Protein AF-A0A6L7X9T2-F1 (afdb_monomer_lite)

Foldseek 3Di:
DPPDWFEAEDEDVVEDAPPCQVVVVVVVVPTQAYEYEHAPVCPPVNCVRPVPRPVVCVVVVRYHYDHVPVVCDPVNVVVVVVVVVCCVVVCVCVPPDPPDDDDPRDDPDDPPPPDDDD

Sequence (118 aa):
MHDRPDVAYYYPAPYWGEYDSGWVKSLLLFFDQLSILLPGYMYGRHAAADPSMVIPLEERGLLKILEPNDWIDEETAERLAEVIVELLTSGAFDDLTEDVHFQELSPAAGSDTGLTWT

Secondary structure (DSSP, 8-state):
--SS--EEEE--SSS--TTHHHHHHHHTTT-SEEEEE--GGGTTHHHHH-HHHHHHHHHTT-EEEE-HHHH--HHHHHHHHHHHHHHHHTTTTTT--TT---------S---------

pLDDT: mean 76.43, std 16.64, range [35.78, 95.44]

Radius of gyration: 18.97 Å; chains: 1; bounding box: 36×53×48 Å

Structure (mmCIF, N/CA/C/O backbone):
data_AF-A0A6L7X9T2-F1
#
_entry.id   AF-A0A6L7X9T2-F1
#
loop_
_atom_site.group_PDB
_atom_site.id
_atom_site.type_symbol
_atom_site.label_atom_id
_atom_site.label_alt_id
_atom_site.label_comp_id
_atom_site.label_asym_id
_atom_site.label_entity_id
_atom_site.label_seq_id
_atom_site.pdbx_PDB_ins_code
_atom_site.Cartn_x
_atom_site.Cartn_y
_atom_site.Cartn_z
_atom_site.occupancy
_atom_site.B_iso_or_equiv
_atom_site.auth_seq_id
_atom_site.auth_comp_id
_atom_site.auth_asym_id
_atom_site.auth_atom_id
_atom_site.pdbx_PDB_model_num
ATOM 1 N N . MET A 1 1 ? -8.066 -18.765 -19.617 1.00 44.25 1 MET A N 1
ATOM 2 C CA . MET A 1 1 ? -7.542 -17.399 -19.784 1.00 44.25 1 MET A CA 1
ATOM 3 C C . MET A 1 1 ? -8.181 -16.593 -18.671 1.00 44.25 1 MET A C 1
ATOM 5 O O . MET A 1 1 ? -9.383 -16.379 -18.743 1.00 44.25 1 MET A O 1
ATOM 9 N N . HIS A 1 2 ? -7.452 -16.332 -17.581 1.00 52.28 2 HIS A N 1
ATOM 10 C CA . HIS A 1 2 ? -7.945 -15.409 -16.559 1.00 52.28 2 HIS A CA 1
ATOM 11 C C . HIS A 1 2 ? -7.934 -14.019 -17.198 1.00 52.28 2 HIS A C 1
ATOM 13 O O . HIS A 1 2 ? -6.917 -13.587 -17.729 1.00 52.28 2 HIS A O 1
ATOM 19 N N . ASP A 1 3 ? -9.104 -13.389 -17.257 1.00 73.38 3 ASP A N 1
ATOM 20 C CA . ASP A 1 3 ? -9.340 -12.123 -17.968 1.00 73.38 3 ASP A CA 1
ATOM 21 C C . ASP A 1 3 ? -8.784 -10.906 -17.193 1.00 73.38 3 AS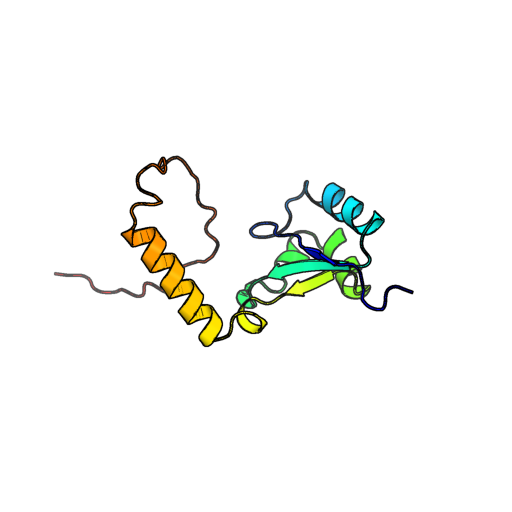P A C 1
ATOM 23 O O . ASP A 1 3 ? -8.879 -9.760 -17.625 1.00 73.38 3 ASP A O 1
ATOM 27 N N . ARG A 1 4 ? -8.186 -11.150 -16.019 1.00 77.88 4 ARG A N 1
ATOM 28 C CA . ARG A 1 4 ? -7.531 -10.167 -15.153 1.00 77.88 4 ARG A CA 1
ATOM 29 C C . ARG A 1 4 ? -6.278 -10.791 -14.527 1.00 77.88 4 ARG A C 1
ATOM 31 O O . ARG A 1 4 ? -6.331 -11.980 -14.225 1.00 77.88 4 ARG A O 1
ATOM 38 N N . PRO A 1 5 ? -5.189 -10.019 -14.342 1.00 83.00 5 PRO A N 1
ATOM 39 C CA . PRO A 1 5 ? -3.998 -10.509 -13.657 1.00 83.00 5 PRO A CA 1
ATOM 40 C C . PRO A 1 5 ? -4.336 -10.851 -12.205 1.00 83.00 5 PRO A C 1
ATOM 42 O O . PRO A 1 5 ? -5.023 -10.071 -11.537 1.00 83.00 5 PRO A O 1
ATOM 45 N N . ASP A 1 6 ? -3.839 -11.984 -11.717 1.00 89.25 6 ASP A N 1
ATOM 46 C CA . ASP A 1 6 ? -3.946 -12.336 -10.302 1.00 89.25 6 ASP A CA 1
ATOM 47 C C . ASP A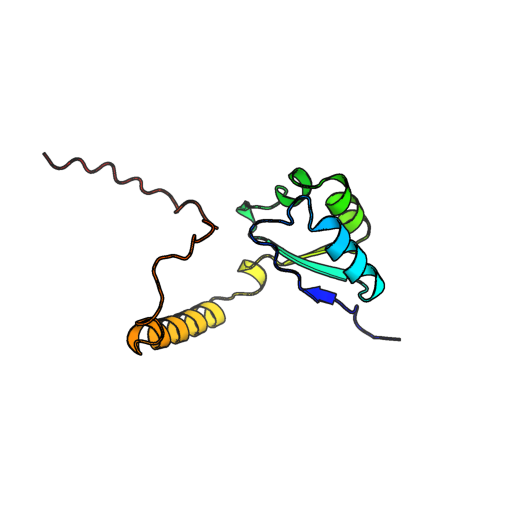 1 6 ? -2.903 -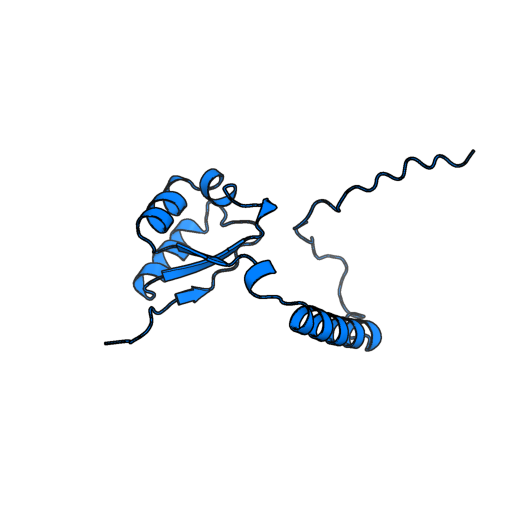11.531 -9.514 1.00 89.25 6 ASP A C 1
ATOM 49 O O . ASP A 1 6 ? -1.696 -11.668 -9.727 1.00 89.25 6 ASP A O 1
ATOM 53 N N . VAL A 1 7 ? -3.372 -10.654 -8.617 1.00 89.94 7 VAL A N 1
ATOM 54 C CA . VAL A 1 7 ? -2.529 -9.686 -7.894 1.00 89.94 7 VAL A CA 1
ATOM 55 C C . VAL A 1 7 ? -2.438 -10.034 -6.410 1.00 89.94 7 VAL A C 1
ATOM 57 O O . VAL A 1 7 ? -3.456 -10.116 -5.721 1.00 89.94 7 VAL A O 1
ATOM 60 N N . ALA A 1 8 ? -1.217 -10.168 -5.895 1.00 89.12 8 ALA A N 1
ATOM 61 C CA . ALA A 1 8 ? -0.963 -10.246 -4.460 1.00 89.12 8 ALA A CA 1
ATOM 62 C C . ALA A 1 8 ? -0.895 -8.847 -3.837 1.00 89.12 8 ALA A C 1
ATOM 64 O O . ALA A 1 8 ? -0.075 -8.021 -4.235 1.00 89.12 8 ALA A O 1
ATOM 65 N N . TYR A 1 9 ? -1.703 -8.598 -2.807 1.00 85.06 9 TYR A N 1
ATOM 66 C CA . TYR A 1 9 ? -1.616 -7.383 -1.999 1.00 85.06 9 TYR A CA 1
ATOM 67 C C . TYR A 1 9 ? -0.626 -7.593 -0.857 1.00 85.06 9 TYR A C 1
ATOM 69 O O . TYR A 1 9 ? -0.817 -8.470 -0.014 1.00 85.06 9 TYR A O 1
ATOM 77 N N . TYR A 1 10 ? 0.432 -6.788 -0.828 1.00 81.75 10 TYR A N 1
ATOM 78 C CA . TYR A 1 10 ? 1.463 -6.847 0.197 1.00 81.75 10 TYR A CA 1
ATOM 79 C C . TYR A 1 10 ? 1.648 -5.465 0.823 1.00 81.75 10 TYR A C 1
ATOM 81 O O . TYR A 1 10 ? 1.883 -4.484 0.120 1.00 81.75 10 TYR A O 1
ATOM 89 N N . TYR A 1 11 ? 1.528 -5.387 2.150 1.00 74.69 11 TYR A N 1
ATOM 90 C CA . TYR A 1 11 ? 1.674 -4.143 2.907 1.00 74.69 11 TYR A CA 1
ATOM 91 C C . TYR A 1 11 ? 2.897 -4.212 3.830 1.00 74.69 11 TYR A C 1
ATOM 93 O O . TYR A 1 11 ? 2.763 -4.566 5.003 1.00 74.69 11 TYR A O 1
ATOM 101 N N . PRO A 1 12 ? 4.104 -3.920 3.318 1.00 68.50 12 PRO A N 1
ATOM 102 C CA . PRO A 1 12 ? 5.283 -3.807 4.152 1.00 68.50 12 PRO A CA 1
ATOM 103 C C . PRO A 1 12 ? 5.361 -2.384 4.705 1.00 68.50 12 PRO A C 1
ATOM 105 O O . PRO A 1 12 ? 5.629 -1.433 3.975 1.00 68.50 12 PRO A O 1
ATOM 108 N N . ALA A 1 13 ? 5.092 -2.207 5.991 1.00 62.88 13 ALA A N 1
ATOM 109 C CA . ALA A 1 13 ? 5.220 -0.900 6.617 1.00 62.88 13 ALA A CA 1
ATOM 110 C C . ALA A 1 13 ? 6.696 -0.614 6.973 1.00 62.88 13 ALA A C 1
ATOM 112 O O . ALA A 1 13 ? 7.293 -1.406 7.702 1.00 62.88 13 ALA A O 1
ATOM 113 N N . PRO A 1 14 ? 7.300 0.520 6.549 1.00 59.12 14 PRO A N 1
ATOM 114 C CA . PRO A 1 14 ? 6.912 1.452 5.475 1.00 59.12 14 PRO A CA 1
ATOM 115 C C . PRO A 1 14 ? 7.407 1.036 4.068 1.00 59.12 14 PRO A C 1
ATOM 117 O O . PRO A 1 14 ? 7.030 1.652 3.074 1.00 59.12 14 PRO A O 1
ATOM 120 N N . TYR A 1 15 ? 8.292 0.042 3.989 1.00 65.62 15 TYR A N 1
ATOM 121 C CA . TYR A 1 15 ? 8.751 -0.665 2.788 1.00 65.62 15 TYR A CA 1
ATOM 122 C C . TYR A 1 15 ? 9.274 -2.039 3.227 1.00 65.62 15 TYR A C 1
ATOM 124 O O . TYR A 1 15 ? 9.484 -2.262 4.420 1.00 65.62 15 TYR A O 1
ATOM 132 N N . TRP A 1 16 ? 9.465 -2.974 2.291 1.00 73.38 16 TRP A N 1
ATOM 133 C CA . TRP A 1 16 ? 10.024 -4.297 2.603 1.00 73.38 16 TRP A CA 1
ATOM 134 C C . TRP A 1 16 ? 11.409 -4.162 3.241 1.00 73.38 16 TRP A C 1
ATOM 136 O O . TRP A 1 16 ? 12.261 -3.423 2.742 1.00 73.38 16 TRP A O 1
ATOM 146 N N . GLY A 1 17 ? 11.630 -4.868 4.346 1.00 66.38 17 GLY A N 1
ATOM 147 C CA . GLY A 1 17 ? 12.936 -4.981 4.981 1.00 66.38 17 GLY A CA 1
ATOM 148 C C . GLY A 1 17 ? 13.862 -5.924 4.212 1.00 66.38 17 GLY A C 1
ATOM 149 O O . GLY A 1 17 ? 13.434 -6.670 3.331 1.00 66.38 17 GLY A O 1
ATOM 150 N N . GLU A 1 18 ? 15.144 -5.951 4.587 1.00 65.06 18 GLU A N 1
ATOM 151 C CA . GLU A 1 18 ? 16.167 -6.795 3.937 1.00 65.06 18 GLU A CA 1
ATOM 152 C C . GLU A 1 18 ? 15.770 -8.286 3.852 1.00 65.06 18 GLU A C 1
ATOM 154 O O . GLU A 1 18 ? 16.139 -8.994 2.910 1.00 65.06 18 GLU A O 1
ATOM 159 N N . TYR A 1 19 ? 14.970 -8.764 4.809 1.00 67.31 19 TYR A N 1
ATOM 160 C CA . TYR A 1 19 ? 14.545 -10.162 4.915 1.00 67.31 19 TYR A CA 1
ATOM 161 C C . TYR A 1 19 ? 13.264 -10.496 4.139 1.00 67.31 19 TYR A C 1
ATOM 163 O O . TYR A 1 19 ? 12.981 -11.673 3.905 1.00 67.31 19 TYR A O 1
ATOM 171 N N . ASP A 1 20 ? 12.517 -9.494 3.677 1.00 74.81 20 ASP A N 1
ATOM 172 C CA . ASP A 1 20 ? 11.232 -9.704 2.998 1.00 74.81 20 ASP A CA 1
ATOM 173 C C . ASP A 1 20 ? 11.407 -10.122 1.531 1.00 74.81 20 ASP A C 1
ATOM 175 O O . ASP A 1 20 ? 10.502 -10.691 0.920 1.00 74.81 20 ASP A O 1
ATOM 179 N N . SER A 1 21 ? 12.599 -9.923 0.964 1.00 76.06 21 SER A N 1
ATOM 180 C CA . SER A 1 21 ? 12.905 -10.223 -0.440 1.00 76.06 21 SER A CA 1
ATOM 181 C C . SER A 1 21 ? 12.634 -11.678 -0.844 1.00 76.06 21 SER A C 1
ATOM 183 O O . SER A 1 21 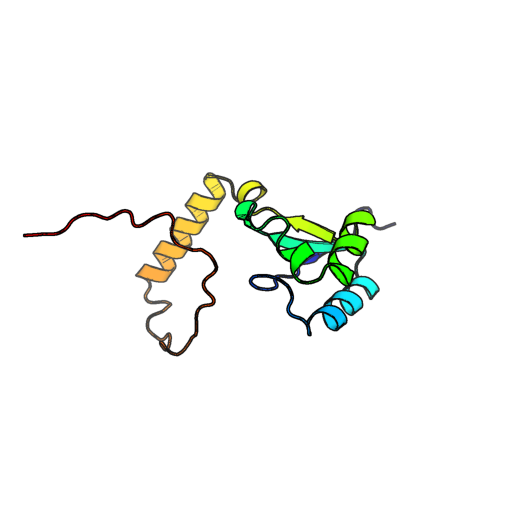? 12.162 -11.942 -1.953 1.00 76.06 21 SER A O 1
ATOM 185 N N . GLY A 1 22 ? 12.901 -12.640 0.044 1.00 79.81 22 GLY A N 1
ATOM 186 C CA . GLY A 1 22 ? 12.617 -14.058 -0.199 1.00 79.81 22 GLY A CA 1
ATOM 187 C C . GLY A 1 22 ? 11.119 -14.369 -0.193 1.00 79.81 22 GLY A C 1
ATOM 188 O O . GLY A 1 22 ? 10.631 -15.134 -1.030 1.00 79.81 22 GLY A O 1
ATOM 189 N N . TRP A 1 23 ? 10.382 -13.732 0.715 1.00 81.75 23 TRP A N 1
ATOM 190 C CA . TRP A 1 23 ? 8.932 -13.863 0.807 1.00 81.75 23 TRP A CA 1
ATOM 191 C C . TRP A 1 23 ? 8.242 -13.273 -0.427 1.00 81.75 23 TRP A C 1
ATOM 193 O O . TRP A 1 23 ? 7.451 -13.949 -1.081 1.00 81.75 23 TRP A O 1
ATOM 203 N N . VAL A 1 24 ? 8.635 -12.063 -0.826 1.00 83.38 24 VAL A N 1
ATOM 204 C CA . VAL A 1 24 ? 8.113 -11.371 -2.013 1.00 83.38 24 VAL A CA 1
ATOM 205 C C . VAL A 1 24 ? 8.333 -12.184 -3.287 1.00 83.38 24 VAL A C 1
ATOM 207 O O . VAL A 1 24 ? 7.412 -12.363 -4.083 1.00 83.38 24 VAL A O 1
ATOM 210 N N . LYS A 1 25 ? 9.532 -12.748 -3.470 1.00 83.56 25 LYS A N 1
ATOM 211 C CA . LYS A 1 25 ? 9.826 -13.628 -4.614 1.00 83.56 25 LYS A CA 1
ATOM 212 C C . LYS A 1 25 ? 8.957 -14.881 -4.630 1.00 83.56 25 LYS A C 1
ATOM 214 O O . LYS A 1 25 ? 8.613 -15.358 -5.705 1.00 83.56 25 LYS A O 1
ATOM 219 N N . SER A 1 26 ? 8.596 -15.402 -3.459 1.00 87.31 26 SER A N 1
ATOM 220 C CA . SER A 1 26 ? 7.721 -16.570 -3.357 1.00 87.31 26 SER A CA 1
ATOM 221 C C . SER A 1 26 ? 6.296 -16.248 -3.812 1.00 87.31 26 SER A C 1
ATOM 223 O O . SER A 1 26 ? 5.669 -17.091 -4.445 1.00 87.31 26 SER A O 1
ATOM 225 N N . LEU A 1 27 ? 5.804 -15.025 -3.576 1.00 87.25 27 LEU A N 1
ATOM 226 C CA . LEU A 1 27 ? 4.495 -14.580 -4.074 1.00 87.25 27 LEU A CA 1
ATOM 227 C C . LEU A 1 27 ? 4.444 -14.567 -5.609 1.00 87.25 27 LEU A C 1
ATOM 229 O O . LEU A 1 27 ? 3.466 -15.024 -6.191 1.00 87.25 27 LEU A O 1
ATOM 233 N N . LEU A 1 28 ? 5.524 -14.158 -6.281 1.00 87.00 28 LEU A N 1
ATOM 234 C CA . LEU A 1 28 ? 5.602 -14.145 -7.752 1.00 87.00 28 LEU A CA 1
ATOM 235 C C . LEU A 1 28 ? 5.523 -15.540 -8.401 1.00 87.00 28 LEU A C 1
ATOM 237 O O . LEU A 1 28 ? 5.388 -15.642 -9.615 1.00 87.00 28 LEU A O 1
ATOM 241 N N . LEU A 1 29 ? 5.622 -16.622 -7.622 1.00 88.75 29 LEU A N 1
ATOM 242 C CA . LEU A 1 29 ? 5.394 -17.982 -8.125 1.00 88.75 29 LEU A CA 1
ATOM 243 C C . LEU A 1 29 ? 3.903 -18.308 -8.288 1.00 88.75 29 LEU A C 1
ATOM 245 O O . LEU A 1 29 ? 3.566 -19.262 -8.987 1.00 88.75 29 LEU A O 1
ATOM 249 N N . PHE A 1 30 ? 3.030 -17.549 -7.624 1.00 89.62 30 PHE A N 1
ATOM 250 C CA . PHE A 1 30 ? 1.588 -17.796 -7.563 1.00 89.62 30 PHE A CA 1
ATOM 251 C C . PHE A 1 30 ? 0.754 -16.670 -8.172 1.00 89.62 30 PHE A C 1
ATOM 253 O O . PHE A 1 30 ? -0.398 -16.910 -8.521 1.00 89.62 30 PHE A O 1
ATOM 260 N N . PHE A 1 31 ? 1.319 -15.469 -8.288 1.00 91.69 31 PHE A N 1
ATOM 261 C CA . PHE A 1 31 ? 0.623 -14.272 -8.746 1.00 91.69 31 PHE A CA 1
ATOM 262 C C . PHE A 1 31 ? 1.336 -13.653 -9.945 1.00 91.69 31 PHE A C 1
ATOM 264 O O . PHE A 1 31 ? 2.566 -13.629 -10.006 1.00 91.69 31 PHE A O 1
ATOM 271 N N . ASP A 1 32 ? 0.551 -13.101 -10.866 1.00 90.94 32 ASP A N 1
ATOM 272 C CA . ASP A 1 32 ? 1.061 -12.392 -12.041 1.00 90.94 32 ASP A CA 1
ATOM 273 C C . ASP A 1 32 ? 1.674 -11.041 -11.656 1.00 90.94 32 ASP A C 1
ATOM 275 O O . ASP A 1 32 ? 2.561 -10.532 -12.341 1.00 90.94 32 ASP A O 1
ATOM 279 N N . GLN A 1 33 ? 1.178 -10.437 -10.571 1.00 91.56 33 GLN A N 1
ATOM 280 C CA . GLN A 1 33 ? 1.615 -9.133 -10.086 1.00 91.56 33 GLN A CA 1
ATOM 281 C C . GLN A 1 33 ? 1.604 -9.067 -8.564 1.00 91.56 33 GLN A C 1
ATOM 283 O O . GLN A 1 33 ? 0.849 -9.750 -7.871 1.00 91.56 33 GLN A O 1
ATOM 288 N N . LEU A 1 34 ? 2.409 -8.153 -8.051 1.00 90.31 34 LEU A N 1
ATOM 289 C CA . LEU A 1 34 ? 2.399 -7.726 -6.671 1.00 90.31 34 LEU A CA 1
ATOM 290 C C . LEU A 1 34 ? 1.952 -6.271 -6.604 1.00 90.31 34 LEU A C 1
ATOM 292 O O . LEU A 1 34 ? 2.412 -5.447 -7.390 1.00 90.31 34 LEU A O 1
ATOM 296 N N . SER A 1 35 ? 1.102 -5.936 -5.641 1.00 89.38 35 SER A N 1
ATOM 297 C CA . SER A 1 35 ? 0.725 -4.559 -5.355 1.00 89.38 35 SER A CA 1
ATOM 298 C C . SER A 1 35 ? 1.104 -4.141 -3.944 1.00 89.38 35 SER A C 1
ATOM 300 O O . SER A 1 35 ? 0.816 -4.869 -2.992 1.00 89.38 35 SER A O 1
ATOM 302 N N . ILE A 1 36 ? 1.696 -2.954 -3.830 1.00 85.75 36 ILE A N 1
ATOM 303 C CA . ILE A 1 36 ? 2.045 -2.313 -2.559 1.00 85.75 36 ILE A CA 1
ATOM 304 C C . ILE A 1 36 ? 1.296 -0.990 -2.417 1.00 85.75 36 ILE A C 1
ATOM 306 O O . ILE A 1 36 ? 1.055 -0.305 -3.410 1.00 85.75 36 ILE A O 1
ATOM 310 N N . LEU A 1 37 ? 0.946 -0.623 -1.185 1.00 84.19 37 LEU A N 1
ATOM 311 C CA . LEU A 1 37 ? 0.392 0.693 -0.880 1.00 84.19 37 LEU A CA 1
ATOM 312 C C . LEU A 1 37 ? 1.542 1.643 -0.537 1.00 84.19 37 LEU A C 1
ATOM 314 O O . LEU A 1 37 ? 2.265 1.398 0.428 1.00 84.19 37 LEU A O 1
ATOM 318 N N . LEU A 1 38 ? 1.709 2.715 -1.309 1.00 82.25 38 LEU A N 1
ATOM 319 C CA . LEU A 1 38 ? 2.772 3.695 -1.086 1.00 82.25 38 LEU A CA 1
ATOM 320 C C . LEU A 1 38 ? 2.217 5.117 -1.245 1.00 82.25 38 LEU A C 1
ATOM 322 O O . LEU A 1 38 ? 1.782 5.476 -2.339 1.00 82.25 38 LEU A O 1
ATOM 326 N N . PRO A 1 39 ? 2.236 5.948 -0.189 1.00 81.75 39 PRO A N 1
ATOM 327 C CA . PRO A 1 39 ? 1.891 7.360 -0.309 1.00 81.75 39 PRO A CA 1
ATOM 328 C C . PRO A 1 39 ? 2.805 8.092 -1.301 1.00 81.75 39 PRO A C 1
ATOM 330 O O . PRO A 1 39 ? 4.015 7.858 -1.301 1.00 81.75 39 PRO A O 1
ATOM 333 N N . GLY A 1 40 ? 2.267 9.039 -2.079 1.00 80.75 40 GLY A N 1
ATOM 334 C CA . GLY A 1 40 ? 3.034 9.763 -3.103 1.00 80.75 40 GLY A CA 1
ATOM 335 C C . GLY A 1 40 ? 4.304 10.448 -2.577 1.00 80.75 40 GLY A C 1
ATOM 336 O O . GLY A 1 40 ? 5.343 10.428 -3.233 1.00 80.75 40 GLY A O 1
ATOM 337 N N . TYR A 1 41 ? 4.295 10.962 -1.340 1.00 79.81 41 TYR A N 1
ATOM 338 C CA . TYR A 1 41 ? 5.484 11.571 -0.715 1.00 79.81 41 TYR A CA 1
ATOM 339 C C . TYR A 1 41 ? 6.617 10.572 -0.401 1.00 79.81 41 TYR A C 1
ATOM 341 O O . TYR A 1 41 ? 7.745 10.981 -0.106 1.00 79.81 41 TYR A O 1
ATOM 349 N N . MET A 1 42 ? 6.331 9.267 -0.425 1.00 78.81 42 MET A N 1
ATOM 350 C CA . MET A 1 42 ? 7.307 8.189 -0.248 1.00 78.81 42 MET A CA 1
ATOM 351 C C . MET A 1 42 ? 7.785 7.592 -1.574 1.0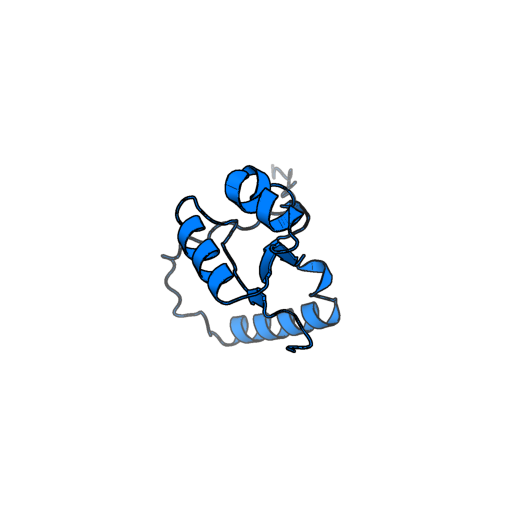0 78.81 42 MET A C 1
ATOM 353 O O . MET A 1 42 ? 8.647 6.710 -1.555 1.00 78.81 42 MET A O 1
ATOM 357 N N . TYR A 1 43 ? 7.275 8.063 -2.715 1.00 82.38 43 TYR A N 1
ATOM 358 C CA . TYR A 1 43 ? 7.663 7.538 -4.019 1.00 82.38 43 TYR A CA 1
ATOM 359 C C . TYR A 1 43 ? 9.185 7.600 -4.221 1.00 82.38 43 TYR A C 1
ATOM 361 O O . TYR A 1 43 ? 9.847 8.591 -3.909 1.00 82.38 43 TYR A O 1
ATOM 369 N N . GLY A 1 44 ? 9.754 6.500 -4.710 1.00 80.81 44 GLY A N 1
ATOM 370 C CA . GLY A 1 44 ? 11.191 6.325 -4.930 1.00 80.81 44 GLY A CA 1
ATOM 371 C C . GLY A 1 44 ? 11.967 5.834 -3.703 1.00 80.81 44 GLY A C 1
ATOM 372 O O . GLY A 1 44 ? 13.065 5.301 -3.863 1.00 80.81 44 GLY A O 1
ATOM 373 N N . ARG A 1 45 ? 11.411 5.928 -2.484 1.00 80.31 45 ARG A N 1
ATOM 374 C CA . ARG A 1 45 ? 12.075 5.404 -1.273 1.00 80.31 45 ARG A CA 1
ATOM 375 C C . ARG A 1 45 ? 12.146 3.881 -1.265 1.00 80.31 45 ARG A C 1
ATOM 377 O O . ARG A 1 45 ? 13.142 3.328 -0.819 1.00 80.31 45 ARG A O 1
ATOM 384 N N . HIS A 1 46 ? 11.130 3.210 -1.794 1.00 78.31 46 HIS A N 1
ATOM 385 C CA . HIS A 1 46 ? 11.093 1.754 -1.941 1.00 78.31 46 HIS A CA 1
ATOM 386 C C . HIS A 1 46 ? 12.165 1.254 -2.919 1.00 78.31 46 HIS A C 1
ATOM 388 O O . HIS A 1 46 ? 12.844 0.274 -2.623 1.00 78.31 46 HIS A O 1
ATOM 394 N N . ALA A 1 47 ? 12.389 1.971 -4.025 1.00 82.81 47 ALA A N 1
ATOM 395 C CA . ALA A 1 47 ? 13.471 1.683 -4.967 1.00 82.81 47 ALA A CA 1
ATOM 396 C C . ALA A 1 47 ? 14.861 1.968 -4.376 1.00 82.81 47 ALA A C 1
ATOM 398 O O . ALA A 1 47 ? 15.815 1.263 -4.690 1.00 82.81 47 ALA A O 1
ATOM 399 N N . ALA A 1 48 ? 14.987 2.968 -3.500 1.00 81.69 48 ALA A N 1
ATOM 400 C CA . ALA A 1 48 ? 16.230 3.227 -2.775 1.00 81.69 48 ALA A CA 1
ATOM 401 C C . ALA A 1 48 ? 16.521 2.171 -1.692 1.00 81.69 48 ALA A C 1
ATOM 403 O O . ALA A 1 48 ? 17.688 1.883 -1.434 1.00 81.69 48 ALA A O 1
ATOM 404 N N . ALA A 1 49 ? 15.481 1.604 -1.070 1.00 77.62 49 ALA A N 1
ATOM 405 C CA . ALA A 1 49 ? 15.606 0.609 -0.006 1.00 77.62 49 ALA A CA 1
ATOM 406 C C . ALA A 1 49 ? 16.072 -0.762 -0.526 1.00 77.62 49 ALA A C 1
ATOM 408 O O . ALA A 1 49 ? 16.971 -1.357 0.060 1.00 77.62 49 ALA A O 1
ATOM 409 N N . ASP A 1 50 ? 15.508 -1.245 -1.640 1.00 81.06 50 ASP A N 1
ATOM 410 C CA . ASP A 1 50 ? 15.976 -2.465 -2.315 1.00 81.06 50 ASP A CA 1
ATOM 411 C C . ASP A 1 50 ? 15.965 -2.297 -3.845 1.00 81.06 50 ASP A C 1
ATOM 413 O O . ASP A 1 50 ? 15.071 -2.801 -4.539 1.00 81.06 50 ASP A O 1
ATOM 417 N N . PRO A 1 51 ? 16.973 -1.614 -4.412 1.00 84.88 51 PRO A N 1
ATOM 418 C CA . PRO A 1 51 ? 17.038 -1.381 -5.853 1.00 84.88 51 PRO A CA 1
ATOM 419 C C . PRO A 1 51 ? 17.147 -2.685 -6.649 1.00 84.88 51 PRO A C 1
ATOM 421 O O . PRO A 1 51 ? 16.716 -2.746 -7.799 1.00 84.88 51 PRO A O 1
ATOM 424 N N . SER A 1 52 ? 17.709 -3.738 -6.047 1.00 85.69 52 SER A N 1
ATOM 425 C CA . SER A 1 52 ? 17.933 -5.024 -6.710 1.00 85.69 52 SER A CA 1
ATOM 426 C C . SER A 1 52 ? 16.641 -5.802 -6.960 1.00 85.69 52 SER A C 1
ATOM 428 O O . SER A 1 52 ? 16.570 -6.592 -7.904 1.00 85.69 52 SER A O 1
ATOM 430 N N . MET A 1 53 ? 15.625 -5.577 -6.126 1.00 84.56 53 MET A N 1
ATOM 431 C CA . MET A 1 53 ? 14.312 -6.199 -6.247 1.00 84.56 53 MET A CA 1
ATOM 432 C C . MET A 1 53 ? 13.308 -5.265 -6.917 1.00 84.56 53 MET A C 1
ATOM 434 O O . MET A 1 53 ? 12.630 -5.678 -7.853 1.00 84.56 53 MET A O 1
ATOM 438 N N . VAL A 1 54 ? 13.213 -4.017 -6.457 1.00 86.56 54 VAL A N 1
ATOM 439 C CA . VAL A 1 54 ? 12.132 -3.100 -6.845 1.00 86.56 54 VAL A CA 1
ATOM 440 C C . VAL A 1 54 ? 12.223 -2.723 -8.317 1.00 86.56 54 VAL A C 1
ATOM 442 O O . VAL A 1 54 ? 11.240 -2.870 -9.038 1.00 86.56 54 VAL A O 1
ATOM 445 N N . ILE A 1 55 ? 13.404 -2.300 -8.777 1.00 88.50 55 ILE A N 1
ATOM 446 C CA . ILE A 1 55 ? 13.583 -1.792 -10.144 1.00 88.50 55 ILE A CA 1
ATOM 447 C C . ILE A 1 55 ? 13.202 -2.867 -11.179 1.00 88.50 55 ILE A C 1
ATOM 449 O O . ILE A 1 55 ? 12.352 -2.589 -12.025 1.00 88.50 55 ILE A O 1
ATOM 453 N N . PRO A 1 56 ? 13.700 -4.122 -11.095 1.00 90.25 56 PRO A N 1
ATOM 454 C CA . PRO A 1 56 ? 13.287 -5.158 -12.040 1.00 90.25 56 PRO A CA 1
ATOM 455 C C . PRO A 1 56 ? 11.794 -5.498 -12.002 1.00 90.25 56 PRO A C 1
ATOM 457 O O . PRO A 1 56 ? 11.258 -5.935 -13.019 1.00 90.25 56 PRO A O 1
ATOM 460 N N . LEU A 1 57 ? 11.125 -5.371 -10.851 1.00 89.75 57 LEU A N 1
ATOM 461 C CA . LEU A 1 57 ? 9.690 -5.645 -10.757 1.00 89.75 57 LEU A CA 1
ATOM 462 C C . LEU A 1 57 ? 8.864 -4.526 -11.393 1.00 89.75 57 LEU A C 1
ATOM 464 O O . LEU A 1 57 ? 7.903 -4.825 -12.101 1.00 89.75 57 LEU A O 1
ATOM 468 N N . GLU A 1 58 ? 9.251 -3.266 -11.205 1.00 89.56 58 GLU A N 1
ATOM 469 C CA . GLU A 1 58 ? 8.609 -2.123 -11.866 1.00 89.56 58 GLU A CA 1
ATOM 470 C C . GLU A 1 58 ? 8.801 -2.164 -13.381 1.00 89.56 58 GLU A C 1
ATOM 472 O O . GLU A 1 58 ? 7.825 -2.115 -14.129 1.00 89.56 58 GLU A O 1
ATOM 477 N N . GLU A 1 59 ? 10.041 -2.339 -13.848 1.00 91.56 59 GLU A N 1
ATOM 478 C CA . GLU A 1 59 ? 10.371 -2.378 -15.280 1.00 91.56 59 GLU A CA 1
ATOM 479 C C . GLU A 1 59 ? 9.649 -3.508 -16.027 1.00 91.56 59 GLU A C 1
ATOM 481 O O . GLU A 1 59 ? 9.390 -3.406 -17.227 1.00 91.56 59 GLU A O 1
ATOM 486 N N . ARG A 1 60 ? 9.314 -4.596 -15.325 1.00 91.50 60 ARG A N 1
ATOM 487 C CA . ARG A 1 60 ? 8.591 -5.750 -15.881 1.00 91.50 60 ARG A CA 1
ATOM 488 C C . ARG A 1 60 ? 7.078 -5.678 -15.686 1.00 91.50 60 ARG A C 1
ATOM 490 O O . ARG A 1 60 ? 6.387 -6.606 -16.096 1.00 91.50 60 ARG A O 1
ATOM 497 N N . GLY A 1 61 ? 6.559 -4.621 -15.058 1.00 90.88 61 GLY A N 1
ATOM 498 C CA . GLY A 1 61 ? 5.134 -4.497 -14.741 1.00 90.88 61 GLY A CA 1
ATOM 499 C C . GLY A 1 61 ? 4.630 -5.541 -13.737 1.00 90.88 61 GLY A C 1
ATOM 500 O O . GLY A 1 61 ? 3.440 -5.853 -13.726 1.00 90.88 61 GLY A O 1
ATOM 501 N N . LEU A 1 62 ? 5.534 -6.098 -12.925 1.00 91.69 62 LEU A N 1
ATOM 502 C CA . LEU A 1 62 ? 5.245 -7.067 -11.863 1.00 91.69 62 LEU A CA 1
ATOM 503 C C . LEU A 1 62 ? 4.978 -6.385 -10.517 1.00 91.69 62 LEU A C 1
ATOM 505 O O . LEU A 1 62 ? 4.417 -7.019 -9.630 1.00 91.69 62 LEU A O 1
ATOM 509 N N . LEU A 1 63 ? 5.369 -5.117 -10.356 1.00 90.00 63 LEU A N 1
ATOM 510 C CA . LEU A 1 63 ? 5.032 -4.295 -9.196 1.00 90.00 63 LEU A CA 1
ATOM 511 C C . LEU A 1 63 ? 4.035 -3.203 -9.587 1.00 90.00 63 LEU A C 1
ATOM 513 O O . LEU A 1 63 ? 4.300 -2.390 -10.470 1.00 90.00 63 LEU A O 1
ATOM 517 N N . LYS A 1 64 ? 2.905 -3.165 -8.885 1.00 88.81 64 LYS A N 1
ATOM 518 C CA . LYS A 1 64 ? 1.888 -2.122 -8.977 1.00 88.81 64 LYS A CA 1
ATOM 519 C C . LYS A 1 64 ? 1.889 -1.295 -7.698 1.00 88.81 64 LYS A C 1
ATOM 521 O O . LYS A 1 64 ? 1.605 -1.804 -6.618 1.00 88.81 64 LYS A O 1
ATOM 526 N N . ILE A 1 65 ? 2.166 -0.007 -7.819 1.00 86.75 65 ILE A N 1
ATOM 527 C CA . ILE A 1 65 ? 2.063 0.914 -6.689 1.00 86.75 65 ILE A CA 1
ATOM 528 C C . ILE A 1 65 ? 0.635 1.445 -6.632 1.00 86.75 65 ILE A C 1
ATOM 530 O O . ILE A 1 65 ? 0.100 1.921 -7.632 1.00 86.75 65 ILE A O 1
ATOM 534 N N . LEU A 1 66 ? 0.010 1.311 -5.468 1.00 85.88 66 LEU A N 1
ATOM 535 C CA . LEU A 1 66 ? -1.292 1.880 -5.158 1.00 85.88 66 LEU A CA 1
ATOM 536 C C . LEU A 1 66 ? -1.053 3.130 -4.316 1.00 85.88 66 LEU A C 1
ATOM 538 O O . LEU A 1 66 ? -0.588 3.032 -3.179 1.00 85.88 66 LEU A O 1
ATOM 542 N N . GLU A 1 67 ? -1.345 4.299 -4.876 1.00 84.00 67 GLU A N 1
ATOM 543 C CA . GLU A 1 67 ? -1.298 5.545 -4.122 1.00 84.00 67 GLU A CA 1
ATOM 544 C C . GLU A 1 67 ? -2.619 5.715 -3.357 1.00 84.00 67 GLU A C 1
ATOM 546 O O . GLU A 1 67 ? -3.665 5.767 -3.994 1.00 84.00 67 GLU A O 1
ATOM 551 N N . PRO A 1 68 ? -2.623 5.807 -2.012 1.00 78.94 68 PRO A N 1
ATOM 552 C CA . PRO A 1 68 ? -3.853 5.882 -1.219 1.00 78.94 68 PRO A CA 1
ATOM 553 C C . PRO A 1 68 ? -4.849 6.942 -1.701 1.00 78.94 68 PRO A C 1
ATOM 555 O O . PRO A 1 68 ? -6.049 6.687 -1.711 1.00 78.94 68 PRO A O 1
ATOM 558 N N . ASN A 1 69 ? -4.351 8.097 -2.148 1.00 76.50 69 ASN A N 1
ATOM 559 C CA . ASN A 1 69 ? -5.177 9.221 -2.591 1.00 76.50 69 ASN A CA 1
ATOM 560 C C . ASN A 1 69 ? -5.926 8.954 -3.907 1.00 76.50 69 ASN A C 1
ATOM 562 O O . ASN A 1 69 ? -6.895 9.648 -4.193 1.00 76.50 69 ASN A O 1
ATOM 566 N N . ASP A 1 70 ? -5.519 7.950 -4.689 1.00 81.00 70 ASP A N 1
ATOM 567 C CA . ASP A 1 70 ? -6.255 7.538 -5.891 1.00 81.00 70 ASP A CA 1
ATOM 568 C C . ASP A 1 70 ? -7.449 6.628 -5.557 1.00 81.00 70 ASP A C 1
ATOM 570 O O . ASP A 1 70 ? -8.341 6.442 -6.384 1.00 81.00 70 ASP A O 1
ATOM 574 N N . TRP A 1 71 ? -7.447 6.015 -4.369 1.00 72.00 71 TRP A N 1
ATOM 575 C CA . TRP A 1 71 ? -8.416 4.989 -3.965 1.00 72.00 71 TRP A CA 1
ATOM 576 C C . TRP A 1 71 ? -9.342 5.447 -2.842 1.00 72.00 71 TRP A C 1
ATOM 578 O O . TRP A 1 71 ? -10.434 4.902 -2.698 1.00 72.00 71 TRP A O 1
ATOM 588 N N . ILE A 1 72 ? -8.901 6.414 -2.040 1.00 79.69 72 ILE A N 1
ATOM 589 C CA . ILE A 1 72 ? -9.685 7.014 -0.967 1.00 79.69 72 ILE A CA 1
ATOM 590 C C . ILE A 1 72 ? -10.176 8.369 -1.470 1.00 79.69 72 ILE A C 1
ATOM 592 O O . ILE A 1 72 ? -9.463 9.368 -1.395 1.00 79.69 72 ILE A O 1
ATOM 596 N N . ASP A 1 73 ? -11.393 8.379 -2.008 1.00 82.62 73 ASP A N 1
ATOM 597 C CA . ASP A 1 73 ? -12.107 9.613 -2.316 1.00 82.62 73 ASP A CA 1
ATOM 598 C C . ASP A 1 73 ? -12.726 10.236 -1.053 1.00 82.62 73 ASP A C 1
ATOM 600 O O . ASP A 1 73 ? -12.695 9.661 0.038 1.00 82.62 73 ASP A O 1
ATOM 604 N N . GLU A 1 74 ? -13.267 11.446 -1.202 1.00 84.62 74 GLU A N 1
ATOM 605 C CA . GLU A 1 74 ? -13.878 12.210 -0.108 1.00 84.62 74 GLU A CA 1
ATOM 606 C C . GLU A 1 74 ? -15.000 11.420 0.585 1.00 84.62 74 GLU A C 1
ATOM 608 O O . GLU A 1 74 ? -15.011 11.314 1.808 1.00 84.62 74 GLU A O 1
ATOM 613 N N . GLU A 1 75 ? -15.872 10.765 -0.185 1.00 88.12 75 GLU A N 1
ATOM 614 C CA . GLU A 1 75 ? -16.971 9.948 0.346 1.00 88.12 75 GLU A CA 1
ATOM 615 C C . GLU A 1 75 ? -16.458 8.752 1.168 1.00 88.12 75 GLU A C 1
ATOM 617 O O . GLU A 1 75 ? -16.973 8.442 2.246 1.00 88.12 75 GLU A O 1
ATOM 622 N N . THR A 1 76 ? -15.429 8.061 0.675 1.00 86.44 76 THR A N 1
ATOM 623 C CA . THR A 1 76 ? -14.814 6.926 1.375 1.00 86.44 76 THR A CA 1
ATOM 624 C C . THR A 1 76 ? -14.092 7.388 2.636 1.00 86.44 76 THR A C 1
ATOM 626 O O . THR A 1 76 ? -14.167 6.711 3.664 1.00 86.44 76 THR A O 1
ATOM 629 N N . ALA A 1 77 ? -13.426 8.543 2.584 1.00 86.69 77 ALA A N 1
ATOM 630 C CA . ALA A 1 77 ? -12.770 9.147 3.738 1.00 86.69 77 ALA A CA 1
ATOM 631 C C . ALA A 1 77 ? -13.780 9.524 4.831 1.00 86.69 77 ALA A C 1
ATOM 633 O O . ALA A 1 77 ? -13.546 9.215 6.000 1.00 86.69 77 ALA A O 1
ATOM 634 N N . GLU A 1 78 ? -14.914 10.127 4.464 1.00 91.81 78 GLU A N 1
ATOM 635 C CA . GLU A 1 78 ? -15.993 10.473 5.398 1.00 91.81 78 GLU A CA 1
ATOM 636 C C . GLU A 1 78 ? -16.557 9.229 6.090 1.00 91.81 78 GLU A C 1
ATOM 638 O O . GLU A 1 78 ? -16.613 9.175 7.319 1.00 91.81 78 GLU A O 1
ATOM 643 N N . ARG A 1 79 ? -16.880 8.177 5.329 1.00 91.50 79 ARG A N 1
ATOM 644 C CA . ARG A 1 79 ? -17.365 6.908 5.901 1.00 91.50 79 ARG A CA 1
ATOM 645 C C . ARG A 1 79 ? -16.352 6.257 6.829 1.00 91.50 79 ARG A C 1
ATOM 647 O O . ARG A 1 79 ? -16.716 5.727 7.876 1.00 91.50 79 ARG A O 1
ATOM 654 N N . LEU A 1 80 ? -15.077 6.271 6.447 1.00 88.69 80 LEU A N 1
ATOM 655 C CA . LEU A 1 80 ? -14.019 5.740 7.296 1.00 88.69 80 LEU A CA 1
ATOM 656 C C . LEU A 1 80 ? -13.915 6.540 8.601 1.00 88.69 80 LEU A C 1
ATOM 658 O O . LEU A 1 80 ? -13.767 5.944 9.668 1.00 88.69 80 LEU A O 1
ATOM 662 N N . ALA A 1 81 ? -14.032 7.867 8.529 1.00 90.50 81 ALA A N 1
ATOM 663 C CA . ALA A 1 81 ? -14.023 8.729 9.704 1.00 90.50 81 ALA A CA 1
ATOM 664 C C . ALA A 1 81 ? -15.202 8.428 10.641 1.00 90.50 81 ALA A C 1
ATOM 666 O O . ALA A 1 81 ? -14.992 8.319 11.848 1.00 90.50 81 ALA A O 1
ATOM 667 N N . GLU A 1 82 ? -16.408 8.223 10.107 1.00 95.44 82 GLU A N 1
ATOM 668 C CA . GLU A 1 82 ? -17.585 7.836 10.898 1.00 95.44 82 GLU A CA 1
ATOM 669 C C . GLU A 1 82 ? -17.352 6.529 11.667 1.00 95.44 82 GLU A C 1
ATOM 671 O O . GLU A 1 82 ? -17.563 6.481 12.879 1.00 95.44 82 GLU A O 1
ATOM 676 N N . VAL A 1 83 ? -16.839 5.495 10.992 1.00 94.06 83 VAL A N 1
ATOM 677 C CA . VAL A 1 83 ? -16.545 4.195 11.620 1.00 94.06 83 VAL A CA 1
ATOM 678 C C . VAL A 1 83 ? -15.472 4.326 12.702 1.00 94.06 83 VAL A C 1
ATOM 680 O O . VAL A 1 83 ? -15.602 3.745 13.778 1.00 94.06 83 VAL A O 1
ATOM 683 N N . ILE A 1 84 ? -14.412 5.100 12.453 1.00 91.19 84 ILE A N 1
ATOM 684 C CA . ILE A 1 84 ? -13.361 5.335 13.453 1.00 91.19 84 ILE A CA 1
ATOM 685 C C . ILE A 1 84 ? -13.937 6.059 14.675 1.00 91.19 84 ILE A C 1
ATOM 687 O O . ILE A 1 84 ? -13.645 5.665 15.802 1.00 91.19 84 ILE A O 1
ATOM 691 N N . VAL A 1 85 ? -14.776 7.080 14.480 1.00 93.88 85 VAL A N 1
ATOM 692 C CA . VAL A 1 85 ? -15.439 7.793 15.585 1.00 93.88 85 VAL A CA 1
ATOM 693 C C . VAL A 1 85 ? -16.336 6.851 16.383 1.00 93.88 85 VAL A C 1
ATOM 695 O O . VAL A 1 85 ? -16.321 6.895 17.615 1.00 93.88 85 VAL A O 1
ATOM 698 N N . GLU A 1 86 ? -17.082 5.973 15.717 1.00 94.12 86 GLU A N 1
ATOM 699 C CA . GLU A 1 86 ? -17.909 4.970 16.390 1.00 94.12 86 GLU A CA 1
ATOM 700 C C . GLU A 1 86 ? -17.053 4.044 17.262 1.00 94.12 86 GLU A C 1
ATOM 702 O O . GLU A 1 86 ? -17.329 3.905 18.451 1.00 94.12 86 GLU A O 1
ATOM 707 N N . LEU A 1 87 ? -15.960 3.496 16.722 1.00 91.81 87 LEU A N 1
ATOM 708 C CA . LEU A 1 87 ? -15.055 2.611 17.466 1.00 91.81 87 LEU A CA 1
ATOM 709 C C . LEU A 1 87 ? -14.377 3.313 18.653 1.00 91.81 87 LEU A C 1
ATOM 711 O O . LEU A 1 87 ? -14.251 2.735 19.733 1.00 91.81 87 LEU A O 1
ATOM 715 N N . LEU A 1 88 ? -13.950 4.566 18.468 1.00 86.94 88 LEU A N 1
ATOM 716 C CA . LEU A 1 88 ? -13.345 5.371 19.534 1.00 86.94 88 LEU A CA 1
ATOM 717 C C . LEU A 1 88 ? -14.347 5.680 20.650 1.00 86.94 88 LEU A C 1
ATOM 719 O O . LEU A 1 88 ? -13.982 5.685 21.821 1.00 86.94 88 LEU A O 1
ATOM 723 N N . THR A 1 89 ? -15.607 5.945 20.303 1.00 93.06 89 THR A N 1
ATOM 724 C CA . THR A 1 89 ? -16.645 6.289 21.287 1.00 93.06 89 THR A CA 1
ATOM 725 C C . THR A 1 89 ? -17.314 5.070 21.917 1.00 93.06 89 THR A C 1
ATOM 727 O O . THR A 1 89 ? -17.892 5.192 22.996 1.00 93.06 89 THR A O 1
ATOM 730 N N . SER A 1 90 ? -17.206 3.888 21.305 1.00 92.12 90 SER A N 1
ATOM 731 C CA . SER A 1 90 ? -17.762 2.640 21.837 1.00 92.12 90 SER A CA 1
ATOM 732 C C . SER A 1 90 ? -16.892 1.973 22.907 1.00 92.12 90 SER A C 1
ATOM 734 O O . SER A 1 90 ? -17.262 0.901 23.384 1.00 92.12 90 SER A O 1
ATOM 736 N N . GLY A 1 91 ? -15.727 2.541 23.239 1.00 86.38 91 GLY A N 1
ATOM 737 C CA . GLY A 1 91 ? -14.757 1.920 24.148 1.00 86.38 91 GLY A CA 1
ATOM 738 C C . GLY A 1 91 ? -14.091 0.667 23.567 1.00 86.38 91 GLY A C 1
ATOM 739 O O . GLY A 1 91 ? -13.571 -0.162 24.308 1.00 86.38 91 GLY A O 1
ATOM 740 N N . ALA A 1 92 ? -14.095 0.490 22.234 1.00 87.19 92 ALA A N 1
ATOM 741 C CA . ALA A 1 92 ? -13.539 -0.708 21.587 1.00 87.19 92 ALA A CA 1
ATOM 742 C C . ALA A 1 92 ? -12.026 -0.886 21.821 1.00 87.19 92 ALA A C 1
ATOM 744 O O . ALA A 1 92 ? -11.485 -1.965 21.579 1.00 87.19 92 ALA A O 1
ATOM 745 N N . PHE A 1 93 ? 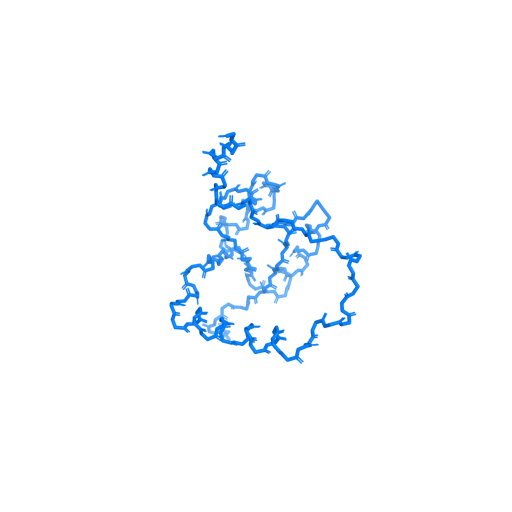-11.350 0.170 22.273 1.00 82.44 93 PHE A N 1
ATOM 746 C CA . PHE A 1 93 ? -9.906 0.225 22.470 1.00 82.44 93 PHE A CA 1
ATOM 747 C C . PHE A 1 93 ? -9.490 0.367 23.942 1.00 82.44 93 PHE A C 1
ATOM 749 O O . PHE A 1 93 ? -8.299 0.496 24.211 1.00 82.44 93 PHE A O 1
ATOM 756 N N . ASP A 1 94 ? -10.431 0.321 24.889 1.00 84.56 94 ASP A N 1
ATOM 757 C CA . ASP A 1 94 ? -10.165 0.589 26.313 1.00 84.56 94 ASP A CA 1
ATOM 758 C C . ASP A 1 94 ? -9.211 -0.436 26.958 1.00 84.56 94 ASP A C 1
ATOM 760 O O . ASP A 1 94 ? -8.529 -0.128 27.933 1.00 84.56 94 ASP A O 1
ATOM 764 N N . ASP A 1 95 ? -9.123 -1.638 26.382 1.00 84.25 95 ASP A N 1
ATOM 765 C CA . ASP A 1 95 ? -8.258 -2.730 26.843 1.00 84.25 95 ASP A CA 1
ATOM 766 C C . ASP A 1 95 ? -6.917 -2.817 26.079 1.00 84.25 95 ASP A C 1
ATOM 768 O O . ASP A 1 95 ? -6.157 -3.775 26.262 1.00 84.25 95 ASP A O 1
ATOM 772 N N . LEU A 1 96 ? -6.603 -1.858 25.195 1.00 78.88 96 LEU A N 1
ATOM 773 C CA . LEU A 1 96 ? -5.314 -1.848 24.499 1.00 78.88 96 LEU A CA 1
ATOM 774 C C . LEU A 1 96 ? -4.175 -1.521 25.476 1.00 78.88 96 LEU A C 1
ATOM 776 O O . LEU A 1 96 ? -4.124 -0.451 26.076 1.00 78.88 96 LEU A O 1
ATOM 780 N N . THR A 1 97 ? -3.214 -2.434 25.599 1.00 72.94 97 THR A N 1
ATOM 781 C CA . THR A 1 97 ? -1.961 -2.205 26.333 1.00 72.94 97 THR A CA 1
ATOM 782 C C . THR A 1 97 ? -1.066 -1.207 25.593 1.00 72.94 97 THR A C 1
ATOM 784 O O . THR A 1 97 ? -0.840 -1.371 24.395 1.00 72.94 97 THR A O 1
ATOM 787 N N . GLU A 1 98 ? -0.485 -0.235 26.305 1.00 67.81 98 GLU A N 1
ATOM 788 C CA . GLU A 1 98 ? 0.410 0.804 25.748 1.00 67.81 98 GLU A CA 1
ATOM 789 C C . GLU A 1 98 ? 1.745 0.274 25.175 1.00 67.81 98 GLU A C 1
ATOM 791 O O . GLU A 1 98 ? 2.498 1.028 24.564 1.00 67.81 98 GLU A O 1
ATOM 796 N N . ASP A 1 99 ? 2.043 -1.021 25.309 1.00 60.22 99 ASP A N 1
ATOM 797 C CA . ASP A 1 99 ? 3.333 -1.622 24.932 1.00 60.22 99 ASP A CA 1
ATOM 798 C C . ASP A 1 99 ? 3.548 -1.812 23.411 1.00 60.22 99 ASP A C 1
ATOM 800 O O . ASP A 1 99 ? 4.492 -2.483 22.984 1.00 60.22 99 ASP A O 1
ATOM 804 N N . VAL A 1 100 ? 2.699 -1.234 22.557 1.00 55.56 100 VAL A N 1
ATOM 805 C CA . VAL A 1 100 ? 2.824 -1.350 21.097 1.00 55.56 100 VAL A CA 1
ATOM 806 C C . VAL A 1 100 ? 3.639 -0.183 20.541 1.00 55.56 100 VAL A C 1
ATOM 808 O O . VAL A 1 100 ? 3.174 0.951 20.451 1.00 55.56 100 VAL A O 1
ATOM 811 N N . HIS A 1 101 ? 4.874 -0.472 20.129 1.00 50.41 101 HIS A N 1
ATOM 812 C CA . HIS A 1 101 ? 5.698 0.448 19.349 1.00 50.41 101 HIS A CA 1
ATOM 813 C C . HIS A 1 101 ? 5.010 0.747 18.007 1.00 50.41 101 HIS A C 1
ATOM 815 O O . HIS A 1 101 ? 5.140 -0.015 17.049 1.00 50.41 101 HIS A O 1
ATOM 821 N N . PHE A 1 102 ? 4.265 1.851 17.929 1.00 53.53 102 PHE A N 1
ATOM 822 C CA . PHE A 1 102 ? 3.762 2.358 16.657 1.00 53.53 102 PHE A CA 1
ATOM 823 C C . PHE A 1 102 ? 4.948 2.728 15.766 1.00 53.53 102 PHE A C 1
ATOM 825 O O . PHE A 1 102 ? 5.795 3.543 16.135 1.00 53.53 102 PHE A O 1
ATOM 832 N N . GLN A 1 103 ? 5.014 2.126 14.582 1.00 50.12 103 GLN A N 1
ATOM 833 C CA . GLN A 1 103 ? 5.946 2.562 13.556 1.00 50.12 103 GLN A CA 1
ATOM 834 C C . GLN A 1 103 ? 5.406 3.872 12.981 1.00 50.12 103 GLN A C 1
ATOM 836 O O . GLN A 1 103 ? 4.307 3.909 12.434 1.00 50.12 103 GLN A O 1
ATOM 841 N N . GLU A 1 104 ? 6.137 4.966 13.173 1.00 47.06 104 GLU A N 1
ATOM 842 C CA . GLU A 1 104 ? 5.714 6.300 12.751 1.00 47.06 104 GLU A CA 1
ATOM 843 C C . GLU A 1 104 ? 5.659 6.366 11.211 1.00 47.06 104 GLU A C 1
ATOM 845 O O . GLU A 1 104 ? 6.685 6.375 10.529 1.00 47.06 104 GLU A O 1
ATOM 850 N N . LEU A 1 105 ? 4.446 6.350 10.645 1.00 47.69 105 LEU A N 1
ATOM 851 C CA . LEU A 1 105 ? 4.222 6.315 9.191 1.00 47.69 105 LEU A CA 1
ATOM 852 C C . LEU A 1 105 ? 4.184 7.709 8.545 1.00 47.69 105 LEU A C 1
ATOM 854 O O . LEU A 1 105 ? 4.152 7.827 7.319 1.00 47.69 105 LEU A O 1
ATOM 858 N N . SER A 1 106 ? 4.216 8.784 9.331 1.00 40.31 106 SER A N 1
ATOM 859 C CA . SER A 1 106 ? 4.234 10.163 8.839 1.00 40.31 106 SER A CA 1
ATOM 860 C C . SER A 1 106 ? 4.950 11.073 9.834 1.00 40.31 106 SER A C 1
ATOM 862 O O . SER A 1 106 ? 4.563 11.081 10.998 1.00 40.31 106 SER A O 1
ATOM 864 N N . PRO A 1 107 ? 5.922 11.899 9.405 1.00 40.81 107 PRO A N 1
ATOM 865 C CA . PRO A 1 107 ? 6.223 13.106 10.152 1.00 40.81 107 PRO A CA 1
ATOM 866 C C . PRO A 1 107 ? 4.974 13.981 10.061 1.00 40.81 107 PRO A C 1
ATOM 868 O O . PRO A 1 107 ? 4.512 14.280 8.956 1.00 40.81 107 PRO A O 1
ATOM 871 N N . ALA A 1 108 ? 4.405 14.350 11.207 1.00 41.22 108 ALA A N 1
ATOM 872 C CA . ALA A 1 108 ? 3.314 15.310 11.269 1.00 41.22 108 ALA A CA 1
ATOM 873 C C . ALA A 1 108 ? 3.625 16.512 10.361 1.00 41.22 108 ALA A C 1
ATOM 875 O O . ALA A 1 108 ? 4.737 17.051 10.380 1.00 41.22 108 ALA A O 1
ATOM 876 N N . ALA A 1 109 ? 2.651 16.921 9.547 1.00 44.09 109 ALA A N 1
ATOM 877 C CA . ALA A 1 109 ? 2.736 18.174 8.821 1.00 44.09 109 ALA A CA 1
ATOM 878 C C . ALA A 1 109 ? 3.001 19.293 9.842 1.00 44.09 109 ALA A C 1
ATOM 880 O O . ALA A 1 109 ? 2.186 19.515 10.731 1.00 44.09 109 ALA A O 1
ATOM 881 N N . GLY A 1 110 ? 4.184 19.904 9.735 1.00 37.22 110 GLY A N 1
ATOM 882 C CA . GLY A 1 110 ? 4.703 21.031 10.510 1.00 37.22 110 GLY A CA 1
ATOM 883 C C . GLY A 1 110 ? 3.889 21.484 11.722 1.00 37.22 110 GLY A C 1
ATOM 884 O O . GLY A 1 110 ? 3.000 22.322 11.596 1.00 37.22 110 GLY A O 1
ATOM 885 N N . SER A 1 111 ? 4.309 21.070 12.917 1.00 41.62 111 SER A N 1
ATOM 886 C CA . SER A 1 111 ? 4.148 21.908 14.103 1.00 41.62 111 SER A CA 1
ATOM 887 C C . SER A 1 111 ? 5.108 23.096 13.990 1.00 41.62 111 SER A C 1
ATOM 889 O O . SER A 1 111 ? 6.155 23.134 14.636 1.00 41.62 111 SER A O 1
ATOM 891 N N . ASP A 1 112 ? 4.767 24.068 13.146 1.00 45.25 112 ASP A N 1
ATOM 892 C CA . ASP A 1 112 ? 5.219 25.439 13.359 1.00 45.25 112 ASP A CA 1
ATOM 893 C C . ASP A 1 112 ? 4.293 26.065 14.405 1.00 45.25 112 ASP A C 1
ATOM 895 O O . ASP A 1 112 ? 3.345 26.788 14.111 1.00 45.25 112 ASP A O 1
ATOM 899 N N . THR A 1 113 ? 4.528 25.705 15.663 1.00 40.38 113 THR A N 1
ATOM 900 C CA . THR A 1 113 ? 4.030 26.467 16.806 1.00 40.38 113 THR A CA 1
ATOM 901 C C . THR A 1 113 ? 5.217 27.122 17.483 1.00 40.38 113 THR A C 1
ATOM 903 O O . THR A 1 113 ? 5.588 26.791 18.610 1.00 40.38 113 THR A O 1
ATOM 906 N N . GLY A 1 114 ? 5.804 28.094 16.786 1.00 41.19 114 GLY A N 1
ATOM 907 C CA . GLY A 1 114 ? 6.468 29.223 17.420 1.00 41.19 114 GLY A CA 1
ATOM 908 C C . GLY A 1 114 ? 5.452 30.074 18.188 1.00 41.19 114 GLY A C 1
ATOM 909 O O . GLY A 1 114 ? 5.095 31.163 17.757 1.00 41.19 114 GLY A O 1
ATOM 910 N N . LEU A 1 115 ? 4.976 29.577 19.330 1.00 36.84 115 LEU A N 1
ATOM 911 C CA . LEU A 1 115 ? 4.290 30.377 20.345 1.00 36.84 115 LEU A CA 1
ATOM 912 C C . LEU A 1 115 ? 4.968 30.123 21.690 1.00 36.84 115 LEU A C 1
ATOM 914 O O . LEU A 1 115 ? 4.598 29.239 22.460 1.00 36.84 115 LEU A O 1
ATOM 918 N N . THR A 1 116 ? 6.001 30.917 21.956 1.00 35.78 116 THR A N 1
ATOM 919 C CA . THR A 1 116 ? 6.531 31.117 23.302 1.00 35.78 116 THR A CA 1
ATOM 920 C C . THR A 1 116 ? 5.529 31.955 24.088 1.00 35.78 116 THR A C 1
ATOM 922 O O . THR A 1 116 ? 5.344 33.133 23.786 1.00 35.78 116 THR A O 1
ATOM 925 N N . TRP A 1 117 ? 4.892 31.366 25.098 1.00 40.88 117 TRP A N 1
ATOM 926 C CA . TRP A 1 117 ? 4.222 32.144 26.134 1.00 40.88 117 TRP A CA 1
ATOM 927 C C . TRP A 1 117 ? 5.281 32.665 27.110 1.00 40.88 117 TRP A C 1
ATOM 929 O O . TRP A 1 117 ? 5.879 31.896 27.862 1.00 40.88 117 TRP A O 1
ATOM 939 N N . THR A 1 118 ? 5.504 33.974 27.068 1.00 51.78 118 THR A N 1
ATOM 940 C CA . THR A 1 118 ? 6.001 34.790 28.185 1.00 51.78 118 THR A CA 1
ATOM 941 C C . THR A 1 118 ? 5.027 35.925 28.398 1.00 51.78 118 THR A C 1
ATOM 943 O O . THR A 1 118 ? 4.642 36.522 27.365 1.00 51.78 118 THR A O 1
#